Protein AF-A0A1G9D5J7-F1 (afdb_monomer_lite)

Secondary structure (DSSP, 8-state):
---TTTTS-------------------------------------------------------------PPPPHHHH--SS-GGG---------HHHHHHHHHHIIIIIHHHHHHTT-----HHHHHHHHHHHHHH-HHHHHHHHHHHHHHHHT-

Structure (mmCIF, N/CA/C/O backbone):
data_AF-A0A1G9D5J7-F1
#
_entry.id   AF-A0A1G9D5J7-F1
#
loop_
_atom_site.group_PDB
_atom_site.id
_atom_site.type_symbol
_atom_site.label_atom_id
_atom_site.label_alt_id
_atom_site.label_comp_id
_atom_site.label_asym_id
_atom_site.label_entity_id
_atom_site.label_seq_id
_atom_site.pdbx_PDB_ins_code
_atom_site.Cartn_x
_atom_site.Cartn_y
_atom_site.Cartn_z
_atom_site.occupancy
_atom_site.B_iso_or_equiv
_atom_site.auth_seq_id
_atom_site.auth_comp_id
_atom_site.auth_asym_id
_atom_site.auth_atom_id
_atom_site.pdbx_PDB_model_num
ATOM 1 N N . MET A 1 1 ? 31.501 51.474 -9.473 1.00 53.28 1 MET A N 1
ATOM 2 C CA . MET A 1 1 ? 30.483 50.633 -8.816 1.00 53.28 1 MET A CA 1
ATOM 3 C C . MET A 1 1 ? 31.092 50.209 -7.498 1.00 53.28 1 MET A C 1
ATOM 5 O O . MET A 1 1 ? 32.108 49.529 -7.525 1.00 53.28 1 MET A O 1
ATOM 9 N N . SER A 1 2 ? 30.583 50.747 -6.392 1.00 70.44 2 SER A N 1
ATOM 10 C CA . SER A 1 2 ? 31.101 50.482 -5.047 1.00 70.44 2 SER A CA 1
ATOM 11 C C . SER A 1 2 ? 30.464 49.204 -4.507 1.00 70.44 2 SER A C 1
ATOM 13 O O . SER A 1 2 ? 29.258 49.015 -4.665 1.00 70.44 2 SER A O 1
ATOM 15 N N . ASN A 1 3 ? 31.274 48.324 -3.918 1.00 69.81 3 ASN A N 1
ATOM 16 C CA . ASN A 1 3 ? 30.789 47.101 -3.287 1.00 69.81 3 ASN A CA 1
ATOM 17 C C . ASN A 1 3 ? 30.003 47.441 -2.005 1.00 69.81 3 ASN A C 1
ATOM 19 O O . ASN A 1 3 ? 30.484 48.240 -1.206 1.00 69.81 3 ASN A O 1
ATOM 23 N N . PRO A 1 4 ? 28.836 46.817 -1.768 1.00 72.62 4 PRO A N 1
ATOM 24 C CA . PRO A 1 4 ? 27.955 47.132 -0.639 1.00 72.62 4 PRO A CA 1
ATOM 25 C C . PRO A 1 4 ? 28.318 46.415 0.677 1.00 72.62 4 PRO A C 1
ATOM 27 O O . PRO A 1 4 ? 27.572 46.513 1.643 1.00 72.62 4 PRO A O 1
ATOM 30 N N . PHE A 1 5 ? 29.437 45.685 0.726 1.00 66.25 5 PHE A N 1
ATOM 31 C CA . PHE A 1 5 ? 29.881 44.913 1.900 1.00 66.25 5 PHE A CA 1
ATOM 32 C C . PHE A 1 5 ? 31.132 45.496 2.581 1.00 66.25 5 PHE A C 1
ATOM 34 O O . PHE A 1 5 ? 31.718 44.850 3.445 1.00 66.25 5 PHE A O 1
ATOM 41 N N . ASP A 1 6 ? 31.544 46.702 2.184 1.00 66.44 6 ASP A N 1
ATOM 42 C CA . ASP A 1 6 ? 32.758 47.370 2.680 1.00 66.44 6 ASP A CA 1
ATOM 43 C C . ASP A 1 6 ? 32.543 48.119 4.015 1.00 66.44 6 ASP A C 1
ATOM 45 O O . ASP A 1 6 ? 33.499 48.577 4.624 1.00 66.44 6 ASP A O 1
ATOM 49 N N . ASP A 1 7 ? 31.299 48.211 4.503 1.00 65.25 7 ASP A N 1
ATOM 50 C CA . ASP A 1 7 ? 30.928 48.994 5.701 1.00 65.25 7 ASP A CA 1
ATOM 51 C C . ASP A 1 7 ? 30.757 48.144 6.980 1.00 65.25 7 ASP A C 1
ATOM 53 O O . ASP A 1 7 ? 30.300 48.624 8.009 1.00 65.25 7 ASP A O 1
ATOM 57 N N . LEU A 1 8 ? 31.093 46.848 6.937 1.00 58.84 8 LEU A N 1
ATOM 58 C CA . LEU A 1 8 ? 30.897 45.923 8.070 1.00 58.84 8 LEU A CA 1
ATOM 59 C C . LEU A 1 8 ? 32.197 45.443 8.726 1.00 58.84 8 LEU A C 1
ATOM 61 O O . LEU A 1 8 ? 32.205 44.435 9.431 1.00 58.84 8 LEU A O 1
ATOM 65 N N . LYS A 1 9 ? 33.306 46.161 8.523 1.00 62.25 9 LYS A N 1
ATOM 66 C CA . LYS A 1 9 ? 34.561 45.905 9.244 1.00 62.25 9 LYS A CA 1
ATOM 67 C C . LYS A 1 9 ? 35.178 47.184 9.779 1.00 62.25 9 LYS A C 1
ATOM 69 O O . LYS A 1 9 ? 36.166 47.669 9.240 1.00 62.25 9 LYS A O 1
ATOM 74 N N . SER A 1 10 ? 34.605 47.709 10.852 1.00 58.75 10 SER A N 1
ATOM 75 C CA . SER A 1 10 ? 35.269 48.660 11.746 1.00 58.75 10 SER A CA 1
ATOM 76 C C . SER A 1 10 ? 34.529 48.680 13.080 1.00 58.75 10 SER A C 1
ATOM 78 O O . SER A 1 10 ? 33.651 49.507 13.281 1.00 58.75 10 SER A O 1
ATOM 80 N N . ASP A 1 11 ? 34.853 47.736 13.959 1.00 51.12 11 ASP A N 1
ATOM 81 C CA . ASP A 1 11 ? 35.163 48.108 15.339 1.00 51.12 11 ASP A CA 1
ATOM 82 C C . ASP A 1 11 ? 36.016 47.003 15.971 1.00 51.12 11 ASP A C 1
ATOM 84 O O . ASP A 1 11 ? 35.608 45.849 16.096 1.00 51.12 11 ASP A O 1
ATOM 88 N N . ASP A 1 12 ? 37.254 47.386 16.248 1.00 58.31 12 ASP A N 1
ATOM 89 C CA . ASP A 1 12 ? 38.351 46.634 16.838 1.00 58.31 12 ASP A CA 1
ATOM 90 C C . ASP A 1 12 ? 38.674 47.364 18.139 1.00 58.31 12 ASP A C 1
ATOM 92 O O . ASP A 1 12 ? 39.186 48.469 18.044 1.00 58.31 12 ASP A O 1
ATOM 96 N N . GLU A 1 13 ? 38.353 46.791 19.306 1.00 50.56 13 GLU A N 1
ATOM 97 C CA . GLU A 1 13 ? 39.063 47.024 20.579 1.00 50.56 13 GLU A CA 1
ATOM 98 C C . GLU A 1 13 ? 38.858 45.801 21.517 1.00 50.56 13 GLU A C 1
ATOM 100 O O . GLU A 1 13 ? 37.792 45.584 22.090 1.00 50.56 13 GLU A O 1
ATOM 105 N N . GLU A 1 14 ? 39.899 44.972 21.642 1.00 50.31 14 GLU A N 1
ATOM 106 C CA . GLU A 1 14 ? 40.176 43.997 22.727 1.00 50.31 14 GLU A CA 1
ATOM 107 C C . GLU A 1 14 ? 40.550 44.738 24.049 1.00 50.31 14 GLU A C 1
ATOM 109 O O . GLU A 1 14 ? 40.719 45.959 23.994 1.00 50.31 14 GLU A O 1
ATOM 114 N N . PRO A 1 15 ? 40.906 44.113 25.207 1.00 59.59 15 PRO A N 1
ATOM 115 C CA . PRO A 1 15 ? 40.625 42.791 25.822 1.00 59.59 15 PRO A CA 1
ATOM 116 C C . PRO A 1 15 ? 40.192 42.896 27.325 1.00 59.59 15 PRO A C 1
ATOM 118 O O . PRO A 1 15 ? 40.409 43.932 27.947 1.00 59.59 15 PRO A O 1
ATOM 121 N N . ALA A 1 16 ? 39.684 41.827 27.973 1.00 42.41 16 ALA A N 1
ATOM 122 C CA . ALA A 1 16 ? 39.908 41.538 29.418 1.00 42.41 16 ALA A CA 1
ATOM 123 C C . ALA A 1 16 ? 39.188 40.265 29.917 1.00 42.41 16 ALA A C 1
ATOM 125 O O . ALA A 1 16 ? 38.009 40.046 29.657 1.00 42.41 16 ALA A O 1
ATOM 126 N N . GLU A 1 17 ? 39.915 39.470 30.702 1.00 48.81 17 GLU A N 1
ATOM 127 C CA . GLU A 1 17 ? 39.452 38.307 31.467 1.00 48.81 17 GLU A CA 1
ATOM 128 C C . GLU A 1 17 ? 38.443 38.676 32.570 1.00 48.81 17 GLU A C 1
ATOM 130 O O . GLU A 1 17 ? 38.587 39.731 33.189 1.00 48.81 17 GLU A O 1
ATOM 135 N N . SER A 1 18 ? 37.490 37.787 32.894 1.00 43.62 18 SER A N 1
ATOM 136 C CA . SER A 1 18 ? 37.002 37.561 34.270 1.00 43.62 18 SER A CA 1
ATOM 137 C C . SER A 1 18 ? 36.059 36.360 34.376 1.00 43.62 18 SER A C 1
ATOM 139 O O . SER A 1 18 ? 35.328 36.013 33.451 1.00 43.62 18 SER A O 1
ATOM 141 N N . GLU A 1 19 ? 36.159 35.735 35.538 1.00 45.97 19 GLU A N 1
ATOM 142 C CA . GLU A 1 19 ? 35.621 34.459 35.983 1.00 45.97 19 GLU A CA 1
ATOM 143 C C . GLU A 1 19 ? 34.158 34.554 36.478 1.00 45.97 19 GLU A C 1
ATOM 145 O O . GLU A 1 19 ? 33.607 35.637 36.648 1.00 45.97 19 GLU A O 1
ATOM 150 N N . GLU A 1 20 ? 33.610 33.373 36.786 1.00 41.75 20 GLU A N 1
ATOM 151 C CA . GLU A 1 20 ? 32.547 33.081 37.766 1.00 41.75 20 GLU A CA 1
ATOM 152 C C . GLU A 1 20 ? 31.050 33.325 37.455 1.00 41.75 20 GLU A C 1
ATOM 154 O O . GLU A 1 20 ? 30.560 34.420 37.204 1.00 41.75 20 GLU A O 1
ATOM 159 N N . GLU A 1 21 ? 30.335 32.194 37.549 1.00 46.12 21 GLU A N 1
ATOM 160 C CA . GLU A 1 21 ? 29.045 31.930 38.205 1.00 46.12 21 GLU A CA 1
ATOM 161 C C . GLU A 1 21 ? 28.033 33.078 38.405 1.00 46.12 21 GLU A C 1
ATOM 163 O O . GLU A 1 21 ? 28.270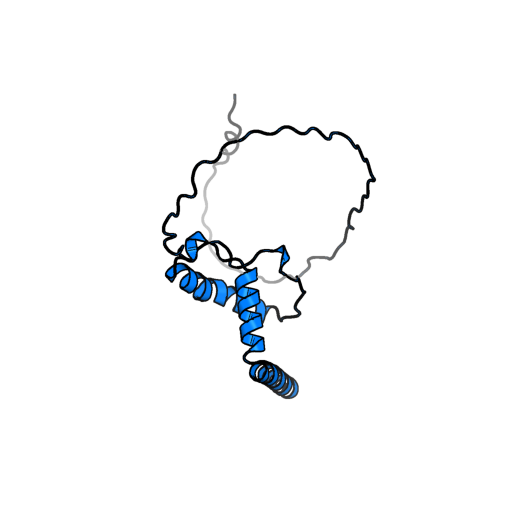 34.025 39.143 1.00 46.12 21 GLU A O 1
ATOM 168 N N . THR A 1 22 ? 26.787 32.889 37.946 1.00 37.06 22 THR A N 1
ATOM 169 C CA . THR A 1 22 ? 25.650 32.482 38.811 1.00 37.06 22 THR A CA 1
ATOM 170 C C . THR A 1 22 ? 24.288 32.522 38.089 1.00 37.06 22 THR A C 1
ATOM 172 O O . THR A 1 22 ? 24.000 33.371 37.255 1.00 37.06 22 THR A O 1
ATOM 175 N N . GLN A 1 23 ? 23.472 31.526 38.454 1.00 47.25 23 GLN A N 1
ATOM 176 C CA . GLN A 1 23 ? 22.024 31.303 38.296 1.00 47.25 23 GLN A CA 1
ATOM 177 C C . GLN A 1 23 ? 21.105 32.492 37.955 1.00 47.25 23 GLN A C 1
ATOM 179 O O . GLN A 1 23 ? 21.184 33.535 38.597 1.00 47.25 23 GLN A O 1
ATOM 184 N N . SER A 1 24 ? 20.078 32.229 37.126 1.00 45.81 24 SER A N 1
ATOM 185 C CA . SER A 1 24 ? 18.641 32.291 37.504 1.00 45.81 24 SER A CA 1
ATOM 186 C C . SER A 1 24 ? 17.717 31.918 36.320 1.00 45.81 24 SER A C 1
ATOM 188 O O . SER A 1 24 ? 17.703 32.599 35.300 1.00 45.81 24 SER A O 1
ATOM 190 N N . GLU A 1 25 ? 16.927 30.844 36.462 1.00 47.75 25 GLU A N 1
ATOM 191 C CA . GLU A 1 25 ? 15.600 30.676 35.817 1.00 47.75 25 GLU A CA 1
ATOM 192 C C . GLU A 1 25 ? 14.596 31.701 36.412 1.00 47.75 25 GLU A C 1
ATOM 194 O O . GLU A 1 25 ? 14.968 32.373 37.379 1.00 47.75 25 GLU A O 1
ATOM 199 N N . PRO A 1 26 ? 13.297 31.772 36.031 1.00 57.25 26 PRO A N 1
ATOM 200 C CA . PRO A 1 26 ? 12.543 31.272 34.862 1.00 57.25 26 PRO A CA 1
ATOM 201 C C . PRO A 1 26 ? 11.774 32.417 34.148 1.00 57.25 26 PRO A C 1
ATOM 203 O O . PRO A 1 26 ? 11.621 33.477 34.734 1.00 57.25 26 PRO A O 1
ATOM 206 N N . GLU A 1 27 ? 11.165 32.214 32.967 1.00 39.25 27 GLU A N 1
ATOM 207 C CA . GLU A 1 27 ? 9.868 32.863 32.668 1.00 39.25 27 GLU A CA 1
ATOM 208 C C . GLU A 1 27 ? 9.113 32.282 31.462 1.00 39.25 27 GLU A C 1
ATOM 210 O O . GLU A 1 27 ? 9.663 31.698 30.535 1.00 39.25 27 GLU A O 1
ATOM 215 N N . SER A 1 28 ? 7.792 32.392 31.558 1.00 45.00 28 SER A N 1
ATOM 216 C CA . SER A 1 28 ? 6.759 31.678 30.817 1.00 45.00 28 SER A CA 1
ATOM 217 C C . SER A 1 28 ? 6.015 32.585 29.826 1.00 45.00 28 SER A C 1
ATOM 219 O O . SER A 1 28 ? 5.650 33.692 30.206 1.00 45.00 28 SER A O 1
ATOM 221 N N . LYS A 1 29 ? 5.600 31.995 28.682 1.00 45.69 29 LYS A N 1
ATOM 222 C CA . LYS A 1 29 ? 4.433 32.341 27.812 1.00 45.69 29 LYS A CA 1
ATOM 223 C C . LYS A 1 29 ? 4.523 33.651 26.989 1.00 45.69 29 LYS A C 1
ATOM 225 O O . LYS A 1 29 ? 5.329 34.505 27.325 1.00 45.69 29 LYS A O 1
ATOM 230 N N . PRO A 1 30 ? 3.625 33.916 26.006 1.00 48.88 30 PRO A N 1
ATOM 231 C CA . PRO A 1 30 ? 2.749 33.060 25.176 1.00 48.88 30 PRO A CA 1
ATOM 232 C C . PRO A 1 30 ? 2.919 33.338 23.653 1.00 48.88 30 PRO A C 1
ATOM 234 O O . PRO A 1 30 ? 3.416 34.390 23.265 1.00 48.88 30 PRO A O 1
ATOM 237 N N . VAL A 1 31 ? 2.420 32.467 22.764 1.00 43.50 31 VAL A N 1
ATOM 238 C CA . VAL A 1 31 ? 2.100 32.866 21.373 1.00 43.50 31 VAL A CA 1
ATOM 239 C C . VAL A 1 31 ? 0.592 32.792 21.176 1.00 43.50 31 VAL A C 1
ATOM 241 O O . VAL A 1 31 ? -0.037 31.766 21.420 1.00 43.50 31 VAL A O 1
ATOM 244 N N . SER A 1 32 ? 0.059 33.959 20.824 1.00 53.09 32 SER A N 1
ATOM 245 C CA . SER A 1 32 ? -1.342 34.342 20.707 1.00 53.09 32 SER A CA 1
ATOM 246 C C . SER A 1 32 ? -1.940 33.950 19.353 1.00 53.09 32 SER A C 1
ATOM 248 O O . SER A 1 32 ? -1.243 33.850 18.347 1.00 53.09 32 SER A O 1
ATOM 250 N N . GLU A 1 33 ? -3.254 33.769 19.371 1.00 45.41 33 GLU A N 1
ATOM 251 C CA . GLU A 1 33 ? -4.147 33.305 18.310 1.00 45.41 33 GLU A CA 1
ATOM 252 C C . GLU A 1 33 ? -4.459 34.351 17.205 1.00 45.41 33 GLU A C 1
ATOM 254 O O . GLU A 1 33 ? -4.618 35.531 17.510 1.00 45.41 33 GLU A O 1
ATOM 259 N N . GLN A 1 34 ? -4.691 33.834 15.976 1.00 43.62 34 GLN A N 1
ATOM 260 C CA . GLN A 1 34 ? -5.673 34.248 14.928 1.00 43.62 34 GLN A CA 1
ATOM 261 C C . GLN A 1 34 ? -5.479 35.548 14.090 1.00 43.62 34 GLN A C 1
ATOM 263 O O . GLN A 1 34 ? -4.727 36.418 14.519 1.00 43.62 34 GLN A O 1
ATOM 268 N N . PRO A 1 35 ? -6.187 35.752 12.929 1.00 50.06 35 PRO A N 1
ATOM 269 C CA . PRO A 1 35 ? -7.251 34.952 12.269 1.00 50.06 35 PRO A CA 1
ATOM 270 C C . PRO A 1 35 ? -7.134 34.728 10.722 1.00 50.06 35 PRO A C 1
ATOM 272 O O . PRO A 1 35 ? -6.200 35.156 10.056 1.00 50.06 35 PRO A O 1
ATOM 275 N N . VAL A 1 36 ? -8.161 34.021 10.227 1.00 49.84 36 VAL A N 1
ATOM 276 C CA . VAL A 1 36 ? -8.620 33.590 8.885 1.00 49.84 36 VAL A CA 1
ATOM 277 C C . VAL A 1 36 ? -8.736 34.642 7.761 1.00 49.84 36 VAL A C 1
ATOM 279 O O . VAL A 1 36 ? -9.081 35.786 8.035 1.00 49.84 36 VAL A O 1
ATOM 282 N N . ASP A 1 37 ? -8.597 34.202 6.497 1.00 43.44 37 ASP A N 1
ATOM 283 C CA . ASP A 1 37 ? -9.190 34.860 5.313 1.00 43.44 37 ASP A CA 1
ATOM 284 C C . ASP A 1 37 ? -9.584 33.832 4.219 1.00 43.44 37 ASP A C 1
ATOM 286 O O . ASP A 1 37 ? -8.959 32.779 4.077 1.00 43.44 37 ASP A O 1
ATOM 290 N N . GLU A 1 38 ? -10.684 34.118 3.522 1.00 53.91 38 GLU A N 1
ATOM 291 C CA . GLU A 1 38 ? -11.600 33.215 2.792 1.00 53.91 38 GLU A CA 1
ATOM 292 C C . GLU A 1 38 ? -11.260 32.952 1.294 1.00 53.91 38 GLU A C 1
ATOM 294 O O . GLU A 1 38 ? -10.377 33.598 0.727 1.00 53.91 38 GLU A O 1
ATOM 299 N N . PRO A 1 39 ? -11.950 31.999 0.614 1.00 50.59 39 PRO A N 1
ATOM 300 C CA . PRO A 1 39 ? -11.641 31.569 -0.755 1.00 50.59 39 PRO A CA 1
ATOM 301 C C . PRO A 1 39 ? -12.235 32.476 -1.851 1.00 50.59 39 PRO A C 1
ATOM 303 O O . PRO A 1 39 ? -13.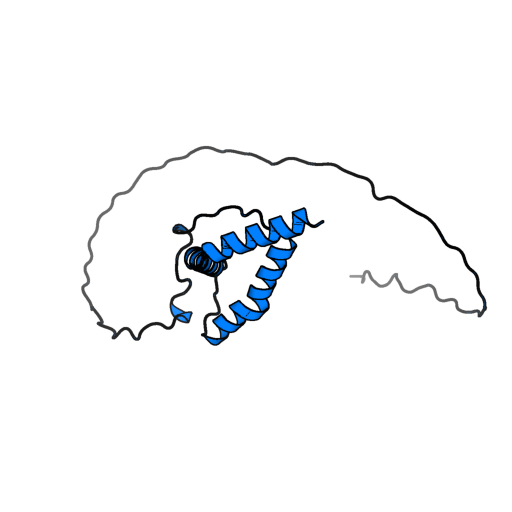409 32.844 -1.828 1.00 50.59 39 PRO A O 1
ATOM 306 N N . SER A 1 40 ? -11.437 32.765 -2.885 1.00 48.59 40 SER A N 1
ATOM 307 C CA . SER A 1 40 ? -11.866 33.529 -4.064 1.00 48.59 40 SER A CA 1
ATOM 308 C C . SER A 1 40 ? -12.583 32.636 -5.083 1.00 48.59 40 SER A C 1
ATOM 310 O O . SER A 1 40 ? -11.981 31.753 -5.694 1.00 48.59 40 SER A O 1
ATOM 312 N N . THR A 1 41 ? -13.878 32.895 -5.267 1.00 45.31 41 THR A N 1
ATOM 313 C CA . THR A 1 41 ? -14.724 32.337 -6.329 1.00 45.31 41 THR A CA 1
ATOM 314 C C . THR A 1 41 ? -14.878 33.392 -7.423 1.00 45.31 41 THR A C 1
ATOM 316 O O . THR A 1 41 ? -15.351 34.492 -7.143 1.00 45.31 41 THR A O 1
ATOM 319 N N . ALA A 1 42 ? -14.528 33.066 -8.668 1.00 52.41 42 ALA A N 1
ATOM 320 C CA . ALA A 1 42 ? -14.918 33.855 -9.833 1.00 52.41 42 ALA A CA 1
ATOM 321 C C . ALA A 1 42 ? -15.247 32.929 -11.013 1.00 52.41 42 ALA A C 1
ATOM 323 O O . ALA A 1 42 ? -14.367 32.321 -11.618 1.00 52.41 42 ALA A O 1
ATOM 324 N N . GLU A 1 43 ? -16.539 32.836 -11.322 1.00 50.75 43 GLU A N 1
ATOM 325 C CA . GLU A 1 43 ? -17.066 32.336 -12.591 1.00 50.75 43 GLU A CA 1
ATOM 326 C C . GLU A 1 43 ? -16.828 33.355 -13.721 1.00 50.75 43 GLU A C 1
ATOM 328 O O . GLU A 1 43 ? -16.944 34.565 -13.514 1.00 50.75 43 GLU A O 1
ATOM 333 N N . SER A 1 44 ? -16.572 32.878 -14.946 1.00 48.41 44 SER A N 1
ATOM 334 C CA . SER A 1 44 ? -16.835 33.625 -16.191 1.00 48.41 44 SER A CA 1
ATOM 335 C C . SER A 1 44 ? -16.984 32.693 -17.405 1.00 48.41 44 SER A C 1
ATOM 337 O O . SER A 1 44 ? -16.024 32.321 -18.066 1.00 48.41 44 SER A O 1
ATOM 339 N N . THR A 1 45 ? -18.227 32.268 -17.634 1.00 41.16 45 THR A N 1
ATOM 340 C CA . THR A 1 45 ? -19.070 32.515 -18.825 1.00 41.16 45 THR A CA 1
ATOM 341 C C . THR A 1 45 ? -18.463 32.484 -20.252 1.00 41.16 45 THR A C 1
ATOM 343 O O . THR A 1 45 ? -17.834 33.432 -20.701 1.00 41.16 45 THR A O 1
ATOM 346 N N . THR A 1 46 ? -18.818 31.409 -20.977 1.00 48.06 46 THR A N 1
ATOM 347 C CA . THR A 1 46 ? -19.219 31.233 -22.405 1.00 48.06 46 THR A CA 1
ATOM 348 C C . THR A 1 46 ? -18.532 31.968 -23.573 1.00 48.06 46 THR A C 1
ATOM 350 O O . THR A 1 46 ? -18.535 33.194 -23.647 1.00 48.06 46 THR A O 1
ATOM 353 N N . GLY A 1 47 ? -18.225 31.202 -24.634 1.00 40.97 47 GLY A N 1
ATOM 354 C CA . GLY A 1 47 ? -18.139 31.696 -26.017 1.00 40.97 47 GLY A CA 1
ATOM 355 C C . GLY A 1 47 ? -17.946 30.578 -27.055 1.00 40.97 47 GLY A C 1
ATOM 356 O O . GLY A 1 47 ? -16.831 30.116 -27.260 1.00 40.97 47 GLY A O 1
ATOM 357 N N . SER A 1 48 ? -19.027 30.142 -27.713 1.00 46.41 48 SER A N 1
ATOM 358 C CA . SER A 1 48 ? -19.009 29.231 -28.872 1.00 46.41 48 SER A CA 1
ATOM 359 C C . SER A 1 48 ? -18.463 29.915 -30.130 1.00 46.41 48 SER A C 1
ATOM 361 O O . SER A 1 48 ? -18.838 31.051 -30.402 1.00 46.41 48 SER A O 1
ATOM 363 N N . THR A 1 49 ? -17.707 29.194 -30.964 1.00 40.31 49 THR A N 1
ATOM 364 C CA . THR A 1 49 ? -17.672 29.428 -32.421 1.00 40.31 49 THR A CA 1
ATOM 365 C C . THR A 1 49 ? -17.563 28.103 -33.177 1.00 40.31 49 THR A C 1
ATOM 367 O O . THR A 1 49 ? -16.712 27.266 -32.898 1.00 40.31 49 THR A O 1
ATOM 370 N N . ASP A 1 50 ? -18.519 27.937 -34.085 1.00 44.31 50 ASP A N 1
ATOM 371 C CA . ASP A 1 50 ? -18.692 26.889 -35.086 1.00 44.31 50 ASP A CA 1
ATOM 372 C C . ASP A 1 50 ? -17.777 27.136 -36.299 1.00 44.31 50 ASP A C 1
ATOM 374 O O . ASP A 1 50 ? -17.445 28.286 -36.596 1.00 44.31 50 ASP A O 1
ATOM 378 N N . GLY A 1 51 ? -17.445 26.072 -37.037 1.00 39.28 51 GLY A N 1
ATOM 379 C CA . GLY A 1 51 ? -17.106 26.201 -38.454 1.00 39.28 51 GLY A CA 1
ATOM 380 C C . GLY A 1 51 ? -15.950 25.333 -38.946 1.00 39.28 51 GLY A C 1
ATOM 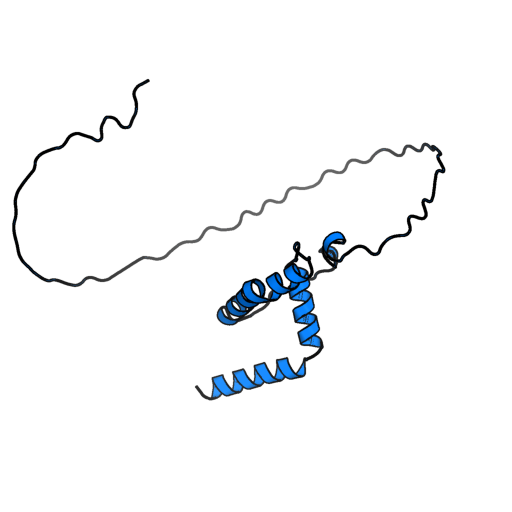381 O O . GLY A 1 51 ? -14.794 25.580 -38.618 1.00 39.28 51 GLY A O 1
ATOM 382 N N . GLY A 1 52 ? -16.260 24.409 -39.862 1.00 38.53 52 GLY A N 1
ATOM 383 C CA . GLY A 1 52 ? -15.317 24.042 -40.925 1.00 38.53 52 GLY A CA 1
ATOM 384 C C . GLY A 1 52 ? -15.150 22.555 -41.212 1.00 38.53 52 GLY A C 1
ATOM 385 O O . GLY A 1 52 ? -14.104 21.982 -40.937 1.00 38.53 52 GLY A O 1
ATOM 386 N N . SER A 1 53 ? -16.156 21.952 -41.845 1.00 47.25 53 SER A N 1
ATOM 387 C CA . SER A 1 53 ? -15.995 20.730 -42.639 1.00 47.25 53 SER A CA 1
ATOM 388 C C . SER A 1 53 ? -15.131 21.016 -43.874 1.00 47.25 53 SER A C 1
ATOM 390 O O . SER A 1 53 ? -15.474 21.915 -44.640 1.00 47.25 53 SER A O 1
ATOM 392 N N . SER A 1 54 ? -14.066 20.233 -44.079 1.00 44.22 54 SER A N 1
ATOM 393 C CA . SER A 1 54 ? -13.410 20.040 -45.379 1.00 44.22 54 SER A CA 1
ATOM 394 C C . SER A 1 54 ? -12.811 18.636 -45.451 1.00 44.22 54 SER A C 1
ATOM 396 O O . SER A 1 54 ? -11.964 18.249 -44.653 1.00 44.22 54 SER A O 1
ATOM 398 N N . THR A 1 55 ? -13.319 17.874 -46.4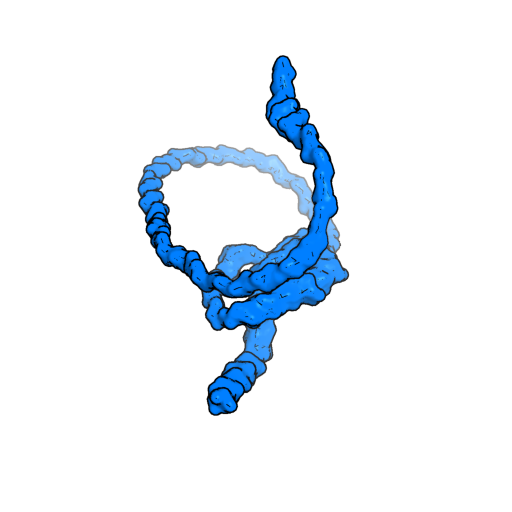08 1.00 46.88 55 THR A N 1
ATOM 399 C CA . THR A 1 55 ? -12.849 16.568 -46.873 1.00 46.88 55 THR A CA 1
ATOM 400 C C . THR A 1 55 ? -11.604 16.763 -47.740 1.00 46.88 55 THR A C 1
ATOM 402 O O . THR A 1 55 ? -11.634 17.665 -48.568 1.00 46.88 55 THR A O 1
ATOM 405 N N . ASP A 1 56 ? -10.578 15.913 -47.634 1.00 39.66 56 ASP A N 1
ATOM 406 C CA . ASP A 1 56 ? -9.924 15.361 -48.831 1.00 39.66 56 ASP A CA 1
ATOM 407 C C . ASP A 1 56 ? -9.084 14.111 -48.521 1.00 39.66 56 ASP A C 1
ATOM 409 O O . ASP A 1 56 ? -8.522 13.958 -47.438 1.00 39.66 56 ASP A O 1
ATOM 413 N N . GLN A 1 57 ? -9.079 13.196 -49.486 1.00 48.69 57 GLN A N 1
ATOM 414 C CA . GLN A 1 57 ? -8.487 11.867 -49.454 1.00 48.69 57 GLN A CA 1
ATOM 415 C C . GLN A 1 57 ? -7.069 11.888 -50.027 1.00 48.69 57 GLN A C 1
ATOM 417 O O . GLN A 1 57 ? -6.883 12.280 -51.171 1.00 48.69 57 GLN A O 1
ATOM 422 N N . THR A 1 58 ? -6.117 11.291 -49.316 1.00 42.06 58 THR A N 1
ATOM 423 C CA . THR A 1 58 ? -4.926 10.624 -49.876 1.00 42.06 58 THR A CA 1
ATOM 424 C C . THR A 1 58 ? -4.541 9.568 -48.831 1.00 42.06 58 THR A C 1
ATOM 426 O O . THR A 1 58 ? -4.245 9.926 -47.701 1.00 42.06 58 THR A O 1
ATOM 429 N N . GLY A 1 59 ? -4.695 8.261 -49.030 1.00 43.47 59 GLY A N 1
ATOM 430 C CA . GLY A 1 59 ? -4.138 7.520 -50.146 1.00 43.47 59 GLY A CA 1
ATOM 431 C C . GLY A 1 59 ? -2.658 7.275 -49.883 1.00 43.47 59 GLY A C 1
ATOM 432 O O . GLY A 1 59 ? -1.858 7.928 -50.528 1.00 43.47 59 GLY A O 1
ATOM 433 N N . ASP A 1 60 ? -2.321 6.389 -48.942 1.00 39.47 60 ASP A N 1
ATOM 434 C CA . ASP A 1 60 ? -1.184 5.485 -49.115 1.00 39.47 60 ASP A CA 1
ATOM 435 C C . ASP A 1 60 ? -1.307 4.262 -48.192 1.00 39.47 60 ASP A C 1
ATOM 437 O O . ASP A 1 60 ? -1.801 4.344 -47.066 1.00 39.47 60 ASP A O 1
ATOM 441 N N . ARG A 1 61 ? -0.969 3.104 -48.749 1.00 62.09 61 ARG A N 1
ATOM 442 C CA . ARG A 1 61 ? -1.094 1.763 -48.188 1.00 62.09 61 ARG A CA 1
ATOM 443 C C . ARG A 1 61 ? 0.305 1.180 -48.255 1.00 62.09 61 ARG A C 1
ATOM 445 O O . ARG A 1 61 ? 0.620 0.508 -49.228 1.00 62.09 61 ARG A O 1
ATOM 452 N N . GLU A 1 62 ? 1.063 1.372 -47.196 1.00 44.97 62 GLU A N 1
ATOM 453 C CA . GLU A 1 62 ? 2.329 0.709 -46.887 1.00 44.97 62 GLU A CA 1
ATOM 454 C C . GLU A 1 62 ? 2.406 0.763 -45.356 1.00 44.97 62 GLU A C 1
ATOM 456 O O . GLU A 1 62 ? 2.072 1.778 -44.760 1.00 44.97 62 GLU A O 1
ATOM 461 N N . GLU A 1 63 ? 2.715 -0.258 -44.585 1.00 43.62 63 GLU A N 1
ATOM 462 C CA . GLU A 1 63 ? 2.998 -1.662 -44.780 1.00 43.62 63 GLU A CA 1
ATOM 463 C C . GLU A 1 63 ? 2.744 -2.200 -43.365 1.00 43.62 63 GLU A C 1
ATOM 465 O O . GLU A 1 63 ? 3.186 -1.602 -42.386 1.00 43.62 63 GLU A O 1
ATOM 470 N N . SER A 1 64 ? 1.918 -3.237 -43.214 1.00 47.50 64 SER A N 1
ATOM 471 C CA . SER A 1 64 ? 1.731 -3.854 -41.900 1.00 47.50 64 SER A CA 1
ATOM 472 C C . SER A 1 64 ? 3.015 -4.620 -41.606 1.00 47.50 64 SER A C 1
ATOM 474 O O . SER A 1 64 ? 3.107 -5.813 -41.898 1.00 47.50 64 SER A O 1
ATOM 476 N N . GLU A 1 65 ? 4.025 -3.911 -41.106 1.00 48.72 65 GLU A N 1
ATOM 477 C CA . GLU A 1 65 ? 5.192 -4.501 -40.479 1.00 48.72 65 GLU A CA 1
ATOM 478 C C . GLU A 1 65 ? 4.656 -5.252 -39.268 1.00 48.72 65 GLU A C 1
ATOM 480 O O . GLU A 1 65 ? 4.314 -4.699 -38.229 1.00 48.72 65 GLU A O 1
ATOM 485 N N . ASN A 1 66 ? 4.464 -6.553 -39.464 1.00 50.94 66 ASN A N 1
ATOM 486 C CA . ASN A 1 66 ? 4.273 -7.515 -38.401 1.00 50.94 66 ASN A CA 1
ATOM 487 C C . ASN A 1 66 ? 5.621 -7.632 -37.681 1.00 50.94 66 ASN A C 1
ATOM 489 O O . ASN A 1 66 ? 6.325 -8.640 -37.807 1.00 50.94 66 ASN A O 1
ATOM 493 N N . GLU A 1 67 ? 6.002 -6.550 -37.003 1.00 53.56 67 GLU A N 1
ATOM 494 C CA . GLU A 1 67 ? 7.054 -6.545 -36.012 1.00 53.56 67 GLU A CA 1
ATOM 495 C C . GLU A 1 67 ? 6.650 -7.622 -35.014 1.00 53.56 67 GLU A C 1
ATOM 497 O O . GLU A 1 67 ? 5.534 -7.642 -34.495 1.00 53.56 67 GLU A O 1
ATOM 502 N N . SER A 1 68 ? 7.507 -8.624 -34.847 1.00 54.28 68 SER A N 1
ATOM 503 C CA . SER A 1 68 ? 7.328 -9.562 -33.751 1.00 54.28 68 SER A CA 1
ATOM 504 C C . SER A 1 68 ? 7.474 -8.734 -32.487 1.00 54.28 68 SER A C 1
ATOM 506 O O . SER A 1 68 ? 8.602 -8.441 -32.104 1.00 54.28 68 SER A O 1
ATOM 508 N N . GLU A 1 69 ? 6.346 -8.301 -31.920 1.00 62.69 69 GLU A N 1
ATOM 509 C CA . GLU A 1 69 ? 6.282 -7.562 -30.666 1.00 62.69 69 GLU A CA 1
ATOM 510 C C . GLU A 1 69 ? 6.953 -8.433 -29.607 1.00 62.69 69 GLU A C 1
ATOM 512 O O . GLU A 1 69 ? 6.371 -9.367 -29.048 1.00 62.69 69 GLU A O 1
ATOM 517 N N . THR A 1 70 ? 8.241 -8.187 -29.381 1.00 68.31 70 THR A N 1
ATOM 518 C CA . THR A 1 70 ? 8.894 -8.625 -28.159 1.00 68.31 70 THR A CA 1
ATOM 519 C C . THR A 1 70 ? 8.058 -8.064 -27.018 1.00 68.31 70 THR A C 1
ATOM 521 O O . THR A 1 70 ? 7.754 -6.869 -27.054 1.00 68.31 70 THR A O 1
ATOM 524 N N . PRO A 1 71 ? 7.633 -8.897 -26.052 1.00 74.50 71 PRO A N 1
ATOM 525 C CA . PRO A 1 71 ? 6.793 -8.418 -24.970 1.00 74.50 71 PRO A CA 1
ATOM 526 C C . PRO A 1 71 ? 7.530 -7.281 -24.26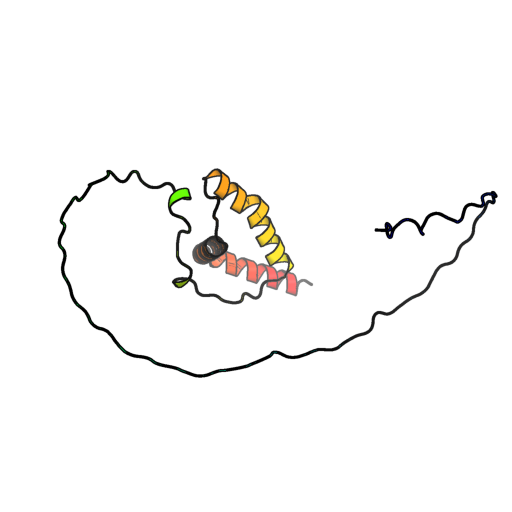9 1.00 74.50 71 PRO A C 1
ATOM 528 O O . PRO A 1 71 ? 8.658 -7.477 -23.813 1.00 74.50 71 PRO A O 1
ATOM 531 N N . LEU A 1 72 ? 6.901 -6.106 -24.242 1.00 77.62 72 LEU A N 1
ATOM 532 C CA . LEU A 1 72 ? 7.426 -4.948 -23.534 1.00 77.62 72 LEU A CA 1
ATOM 533 C C . LEU A 1 72 ? 7.620 -5.322 -22.064 1.00 77.62 72 LEU A C 1
ATOM 535 O O . LEU A 1 72 ? 6.796 -6.025 -21.465 1.00 77.62 72 LEU A O 1
ATOM 539 N N . THR A 1 73 ? 8.732 -4.885 -21.495 1.00 78.94 73 THR A N 1
ATOM 540 C CA . THR A 1 73 ? 8.974 -5.022 -20.061 1.00 78.94 73 THR A CA 1
ATOM 541 C C . THR A 1 73 ? 7.992 -4.129 -19.294 1.00 78.94 73 THR A C 1
ATOM 543 O O . THR A 1 73 ? 7.543 -3.115 -19.830 1.00 78.94 73 THR A O 1
ATOM 546 N N . PRO A 1 74 ? 7.637 -4.456 -18.037 1.00 76.44 74 PRO A N 1
ATOM 547 C CA . PRO A 1 74 ? 6.771 -3.596 -17.225 1.00 76.44 74 PRO A CA 1
ATOM 548 C C . PRO A 1 74 ? 7.255 -2.139 -17.154 1.00 76.44 74 PRO A C 1
ATOM 550 O O . PRO A 1 74 ? 6.437 -1.229 -17.173 1.00 76.44 74 PRO A O 1
ATOM 553 N N . ALA A 1 75 ? 8.573 -1.932 -17.173 1.00 76.69 75 ALA A N 1
ATOM 554 C CA . ALA A 1 75 ? 9.218 -0.621 -17.191 1.00 76.69 75 ALA A CA 1
ATOM 555 C C . ALA A 1 75 ? 8.930 0.214 -18.456 1.00 76.69 75 ALA A C 1
ATOM 557 O O . ALA A 1 75 ? 9.053 1.435 -18.439 1.00 76.69 75 ALA A O 1
ATOM 558 N N . GLU A 1 76 ? 8.590 -0.430 -19.575 1.00 77.31 76 GLU A N 1
ATOM 559 C CA . GLU A 1 76 ? 8.368 0.229 -20.870 1.00 77.31 76 GLU A CA 1
ATOM 560 C C . GLU A 1 76 ? 6.893 0.573 -21.118 1.00 77.31 76 GLU A C 1
ATOM 562 O O . GLU A 1 76 ? 6.589 1.370 -22.005 1.00 77.31 76 GLU A O 1
ATOM 567 N N . ILE A 1 77 ? 5.973 -0.030 -20.358 1.00 82.56 77 ILE A N 1
ATOM 568 C CA . ILE A 1 77 ? 4.519 0.088 -20.560 1.00 82.56 77 ILE A CA 1
ATOM 569 C C . ILE A 1 77 ? 3.949 1.314 -19.826 1.00 82.56 77 ILE A C 1
ATOM 571 O O . ILE A 1 77 ? 2.895 1.826 -20.207 1.00 82.56 77 ILE A O 1
ATOM 575 N N . GLY A 1 78 ? 4.669 1.827 -18.827 1.00 82.94 78 GLY A N 1
ATOM 576 C CA . GLY A 1 78 ? 4.183 2.881 -17.948 1.00 82.94 78 GLY A CA 1
ATOM 577 C C . GLY A 1 78 ? 3.177 2.354 -16.916 1.00 82.94 78 GLY A C 1
ATOM 578 O O . GLY A 1 78 ? 3.082 1.141 -16.702 1.00 82.94 78 GLY A O 1
ATOM 579 N N . PRO A 1 79 ? 2.386 3.243 -16.290 1.00 87.31 79 PRO A N 1
ATOM 580 C CA . PRO A 1 79 ? 1.421 2.852 -15.267 1.00 87.31 79 PRO A CA 1
ATOM 581 C C . PRO A 1 79 ? 0.405 1.830 -15.785 1.00 87.31 79 PRO A C 1
ATOM 583 O O . PRO A 1 79 ? -0.117 1.958 -16.892 1.00 87.31 79 PRO A O 1
ATOM 586 N N . ALA A 1 80 ? 0.035 0.859 -14.951 1.00 88.69 80 ALA A N 1
ATOM 587 C CA . ALA A 1 80 ? -0.865 -0.230 -15.329 1.00 88.69 80 ALA A CA 1
ATOM 588 C C . ALA A 1 80 ? -2.287 0.233 -15.693 1.00 88.69 80 ALA A C 1
ATOM 590 O O . ALA A 1 80 ? -3.040 -0.527 -16.306 1.00 88.69 80 ALA A O 1
ATOM 591 N N . PHE A 1 81 ? -2.672 1.446 -15.287 1.00 90.81 81 PHE A N 1
ATOM 592 C CA . PHE A 1 81 ? -3.960 2.049 -15.611 1.00 90.81 81 PHE A CA 1
ATOM 593 C C . PHE A 1 81 ? -3.943 3.585 -15.552 1.00 90.81 81 PHE A C 1
ATOM 595 O O . PHE A 1 81 ? -3.131 4.234 -14.872 1.00 90.81 81 PHE A O 1
ATOM 602 N N . GLU A 1 82 ? -4.906 4.173 -16.261 1.00 88.38 82 GLU A N 1
ATOM 603 C CA . GLU A 1 82 ? -5.069 5.615 -16.432 1.00 88.38 82 GLU A CA 1
ATOM 604 C C . GLU A 1 82 ? -5.828 6.276 -15.274 1.00 88.38 82 GLU A C 1
ATOM 606 O O . GLU A 1 82 ? -6.650 5.667 -14.587 1.00 88.38 82 GLU A O 1
ATOM 611 N N . TYR A 1 83 ? -5.626 7.584 -15.093 1.00 86.88 83 TYR A N 1
ATOM 612 C CA . TYR A 1 83 ? -6.339 8.360 -14.068 1.00 86.88 83 TYR A CA 1
ATOM 613 C C . TYR A 1 83 ? -7.863 8.397 -14.260 1.00 86.88 83 TYR A C 1
ATOM 615 O O . TYR A 1 83 ? -8.595 8.578 -13.287 1.00 86.88 83 TYR A O 1
ATOM 623 N N . SER A 1 84 ? -8.354 8.239 -15.491 1.00 88.88 84 SER A N 1
ATOM 624 C CA . SER A 1 84 ? -9.789 8.234 -15.809 1.00 88.88 84 SER A CA 1
ATOM 625 C C . SER A 1 84 ? -10.540 7.044 -15.202 1.00 88.88 84 SER A C 1
ATOM 627 O O . SER A 1 84 ? -11.757 7.119 -15.032 1.00 88.88 84 SER A O 1
ATOM 629 N N . GLU A 1 85 ? -9.829 5.973 -14.849 1.00 90.88 85 GLU A N 1
ATOM 630 C CA . GLU A 1 85 ? -10.391 4.761 -14.246 1.00 90.88 85 GLU A CA 1
ATOM 631 C C . GLU A 1 85 ? -10.438 4.837 -12.709 1.00 90.88 85 GLU A C 1
ATOM 633 O O . GLU A 1 85 ? -11.016 3.974 -12.047 1.00 90.88 85 GLU A O 1
ATOM 638 N N . VAL A 1 86 ? -9.867 5.894 -12.121 1.00 91.69 86 VAL A N 1
ATOM 639 C CA . VAL A 1 86 ? -9.693 6.031 -10.673 1.00 91.69 86 VAL A CA 1
ATOM 640 C C . VAL A 1 86 ? -10.827 6.829 -10.040 1.00 91.69 86 VAL A C 1
ATOM 642 O O . VAL A 1 86 ? -11.210 7.905 -10.498 1.00 91.69 86 VAL A O 1
ATOM 645 N N . GLN A 1 87 ? -11.309 6.348 -8.893 1.00 91.88 87 GLN A N 1
ATOM 646 C CA . GLN A 1 87 ? -12.198 7.111 -8.023 1.00 91.88 87 GLN A CA 1
ATOM 647 C C . GLN A 1 87 ? -11.440 7.641 -6.801 1.00 91.88 87 GLN A C 1
ATOM 649 O O . GLN A 1 87 ? -11.033 6.877 -5.929 1.00 91.88 87 GLN A O 1
ATOM 654 N N . GLN A 1 88 ? -11.314 8.965 -6.690 1.00 91.75 88 GLN A N 1
ATOM 655 C CA . GLN A 1 88 ? -10.740 9.601 -5.503 1.00 91.75 88 GLN A CA 1
ATOM 656 C C . GLN A 1 88 ? -11.752 9.579 -4.350 1.00 91.75 88 GLN A C 1
ATOM 658 O O . GLN A 1 88 ? -12.840 10.150 -4.454 1.00 91.75 88 GLN A O 1
ATOM 663 N N . LYS A 1 89 ? -11.403 8.918 -3.241 1.00 91.38 89 LYS A N 1
ATOM 664 C CA . LYS A 1 89 ? -12.192 8.924 -2.002 1.00 91.38 89 LYS A CA 1
ATOM 665 C C . LYS A 1 89 ? -11.328 9.344 -0.816 1.00 91.38 89 LYS A C 1
ATOM 667 O O . LYS A 1 89 ? -10.212 8.844 -0.691 1.00 91.38 89 LYS A O 1
ATOM 672 N N . PRO A 1 90 ? -11.833 10.219 0.071 1.00 91.56 90 PRO A N 1
ATOM 673 C CA . PRO A 1 90 ? -11.144 10.516 1.317 1.00 91.56 90 PRO A CA 1
ATOM 674 C C . PRO A 1 90 ? -11.215 9.310 2.264 1.00 91.56 90 PRO A C 1
ATOM 676 O O . PRO A 1 90 ? -12.270 8.688 2.411 1.00 91.56 90 PRO A O 1
ATOM 679 N N . PHE A 1 91 ? -10.104 9.016 2.939 1.00 90.75 91 PHE A N 1
ATOM 680 C CA . PHE A 1 91 ? -10.022 8.003 3.991 1.00 90.75 91 PHE A CA 1
ATOM 681 C C . PHE A 1 91 ? -9.794 8.662 5.352 1.00 90.75 91 PHE A C 1
ATOM 683 O O . PHE A 1 91 ? -9.043 9.627 5.472 1.00 90.75 91 PHE A O 1
ATOM 690 N N . TYR A 1 92 ? -10.426 8.112 6.389 1.00 94.12 92 TYR A N 1
ATOM 691 C CA . TYR A 1 92 ? -10.269 8.562 7.773 1.00 94.12 92 TYR A CA 1
ATOM 692 C C . TYR A 1 92 ? -9.326 7.623 8.527 1.00 94.12 92 TYR A C 1
ATOM 694 O O . TYR A 1 92 ? -9.765 6.790 9.319 1.00 94.12 92 TYR A O 1
ATOM 702 N N . ALA A 1 93 ? -8.031 7.730 8.250 1.00 94.62 93 ALA A N 1
ATOM 703 C CA . ALA A 1 93 ? -6.996 6.991 8.967 1.00 94.62 93 ALA A CA 1
ATOM 704 C C . ALA A 1 93 ? -6.363 7.859 10.067 1.00 94.62 93 ALA A C 1
ATOM 706 O O . ALA A 1 93 ? -6.319 9.086 9.960 1.00 94.62 93 ALA A O 1
ATOM 707 N N . ARG A 1 94 ? -5.861 7.222 11.134 1.00 96.62 94 ARG A N 1
ATOM 708 C CA . ARG A 1 94 ? -5.043 7.904 12.150 1.00 96.62 94 ARG A CA 1
ATOM 709 C C . ARG A 1 94 ? -3.721 8.351 11.512 1.00 96.62 94 ARG A C 1
ATOM 711 O O . ARG A 1 94 ? -3.161 7.616 10.701 1.00 96.62 94 ARG A O 1
ATOM 718 N N . THR A 1 95 ? -3.198 9.514 11.909 1.00 97.25 95 THR A N 1
ATOM 719 C CA . THR A 1 95 ? -1.931 10.062 11.381 1.00 97.25 95 THR A CA 1
ATOM 720 C C . THR A 1 95 ? -0.771 9.075 11.509 1.00 97.25 95 THR A C 1
ATOM 722 O O . THR A 1 95 ? 0.014 8.926 10.581 1.00 97.25 95 THR A O 1
ATOM 725 N N . GLU A 1 96 ? -0.685 8.363 12.635 1.00 97.06 96 GLU A N 1
ATOM 726 C CA . GLU A 1 96 ? 0.343 7.341 12.865 1.00 97.06 96 GLU A CA 1
ATOM 727 C C . GLU A 1 96 ? 0.296 6.217 11.819 1.00 97.06 96 GLU A C 1
ATOM 729 O O . GLU A 1 96 ? 1.328 5.859 11.262 1.00 97.06 96 GLU A O 1
ATOM 734 N N . THR A 1 97 ? -0.904 5.740 11.474 1.00 96.94 97 THR A N 1
ATOM 735 C CA . THR A 1 97 ? -1.107 4.681 10.480 1.00 96.94 97 THR A CA 1
ATOM 736 C C . THR A 1 97 ? -0.742 5.155 9.075 1.00 96.94 97 THR A C 1
ATOM 738 O O . THR A 1 97 ? -0.127 4.407 8.320 1.00 96.94 97 THR A O 1
ATOM 741 N N . VAL A 1 98 ? -1.084 6.400 8.724 1.00 96.81 98 VAL A N 1
ATOM 742 C CA . VAL A 1 98 ? -0.697 6.992 7.431 1.00 96.81 98 VAL A CA 1
ATOM 743 C C . VAL A 1 98 ? 0.822 7.097 7.327 1.00 96.81 98 VAL A C 1
ATOM 745 O O . VAL A 1 98 ? 1.396 6.648 6.340 1.00 96.81 98 VAL A O 1
ATOM 748 N N . ASN A 1 99 ? 1.481 7.616 8.363 1.00 98.12 99 ASN A N 1
ATOM 749 C CA . ASN A 1 99 ? 2.934 7.771 8.376 1.00 98.12 99 ASN A CA 1
ATOM 750 C C . ASN A 1 99 ? 3.662 6.425 8.284 1.00 98.12 99 ASN A C 1
ATOM 752 O O . ASN A 1 99 ? 4.660 6.311 7.573 1.00 98.12 99 ASN A O 1
ATOM 756 N N . GLU A 1 100 ? 3.176 5.403 8.994 1.00 98.25 100 GLU A N 1
ATOM 757 C CA . GLU A 1 100 ? 3.743 4.058 8.913 1.00 98.25 100 GLU A CA 1
ATOM 758 C C . GLU A 1 100 ? 3.588 3.477 7.505 1.00 98.25 100 GLU A C 1
ATOM 760 O O . GLU A 1 100 ? 4.557 2.961 6.948 1.00 98.25 100 GLU A O 1
ATOM 765 N N . PHE A 1 101 ? 2.411 3.626 6.892 1.00 97.56 101 PHE A N 1
ATOM 766 C CA . PHE A 1 101 ? 2.173 3.175 5.525 1.00 97.56 101 PHE A CA 1
ATOM 767 C C . PHE A 1 101 ? 3.059 3.905 4.502 1.00 97.56 101 PHE A C 1
ATOM 769 O O . PHE A 1 101 ? 3.710 3.252 3.689 1.00 97.56 101 PHE A O 1
ATOM 776 N N . GLU A 1 102 ? 3.175 5.235 4.578 1.00 97.44 102 GLU A N 1
ATOM 777 C CA . GLU A 1 102 ? 4.093 6.005 3.725 1.00 97.44 102 GLU A CA 1
ATOM 778 C C . GLU A 1 102 ? 5.551 5.572 3.899 1.00 97.44 102 GLU A C 1
ATOM 780 O O . GLU A 1 102 ? 6.316 5.533 2.932 1.00 97.44 102 GLU A O 1
ATOM 785 N N . ASN A 1 103 ? 5.954 5.235 5.126 1.00 98.31 103 ASN A N 1
ATOM 786 C CA . ASN A 1 103 ? 7.285 4.708 5.370 1.00 98.31 103 ASN A CA 1
ATOM 787 C C . ASN A 1 103 ? 7.472 3.346 4.685 1.00 98.31 103 ASN A C 1
ATOM 789 O O . ASN A 1 103 ? 8.463 3.177 3.984 1.00 98.31 103 ASN A O 1
ATOM 793 N N . GLN A 1 104 ? 6.510 2.421 4.801 1.00 98.38 104 GLN A N 1
ATOM 794 C CA . GLN A 1 104 ? 6.560 1.126 4.102 1.00 98.38 104 GLN A CA 1
ATOM 795 C C . GLN A 1 104 ? 6.623 1.284 2.579 1.00 98.38 104 GLN A C 1
ATOM 797 O O . GLN A 1 104 ? 7.348 0.537 1.916 1.00 98.38 104 GLN A O 1
ATOM 802 N N . ILE A 1 105 ? 5.930 2.284 2.019 1.00 97.44 105 ILE A N 1
ATOM 803 C CA . ILE A 1 105 ? 6.062 2.625 0.599 1.00 97.44 105 ILE A CA 1
ATOM 804 C C . ILE A 1 105 ? 7.526 2.935 0.275 1.00 97.44 105 ILE A C 1
ATOM 806 O O . ILE A 1 105 ? 8.118 2.283 -0.581 1.00 97.44 105 ILE A O 1
ATOM 810 N N . ARG A 1 106 ? 8.137 3.876 1.001 1.00 97.44 106 ARG A N 1
ATOM 811 C CA . ARG A 1 106 ? 9.504 4.350 0.730 1.00 97.44 106 ARG A CA 1
ATOM 812 C C . ARG A 1 106 ? 10.584 3.304 1.010 1.00 97.44 106 ARG A C 1
ATOM 814 O O . ARG A 1 106 ? 11.589 3.274 0.309 1.00 97.44 106 ARG A O 1
ATOM 821 N N . THR A 1 107 ? 10.424 2.487 2.050 1.00 98.00 107 THR A N 1
ATOM 822 C CA . THR A 1 107 ? 11.484 1.580 2.524 1.00 98.00 107 THR A CA 1
ATOM 823 C C . THR A 1 107 ? 11.367 0.160 2.001 1.00 98.00 107 THR A C 1
ATOM 825 O O . THR A 1 107 ? 12.317 -0.608 2.136 1.00 98.00 107 THR A O 1
ATOM 828 N N . THR A 1 108 ? 10.212 -0.223 1.460 1.00 97.94 108 THR A N 1
ATOM 829 C CA . THR A 1 108 ? 9.957 -1.609 1.058 1.00 97.94 108 THR A CA 1
ATOM 830 C C . THR A 1 108 ? 9.321 -1.682 -0.317 1.00 97.94 108 THR A C 1
ATOM 832 O O . THR A 1 108 ? 9.929 -2.258 -1.209 1.00 97.94 108 THR A O 1
ATOM 835 N N . ILE A 1 109 ? 8.158 -1.059 -0.528 1.00 97.19 109 ILE A N 1
ATOM 836 C CA . ILE A 1 109 ? 7.415 -1.216 -1.789 1.00 97.19 109 ILE A CA 1
ATOM 837 C C . ILE A 1 109 ? 8.203 -0.632 -2.966 1.00 97.19 109 ILE A C 1
ATOM 839 O O . ILE A 1 109 ? 8.474 -1.355 -3.919 1.00 97.19 109 ILE A O 1
ATOM 843 N N . VAL A 1 110 ? 8.619 0.635 -2.883 1.00 96.56 110 VAL A N 1
ATOM 844 C CA . VAL A 1 110 ? 9.372 1.309 -3.955 1.00 96.56 110 VAL A CA 1
ATOM 845 C C . VAL A 1 110 ? 10.693 0.586 -4.255 1.00 96.56 110 VAL A C 1
ATOM 847 O O . VAL A 1 110 ? 10.922 0.263 -5.416 1.00 96.56 110 VAL A O 1
ATOM 850 N N . PRO A 1 111 ? 11.540 0.229 -3.264 1.00 97.44 111 PRO A N 1
ATOM 851 C CA . PRO A 1 111 ? 12.727 -0.582 -3.533 1.00 97.44 111 PRO A CA 1
ATOM 852 C C . PRO A 1 111 ? 12.429 -1.920 -4.221 1.00 97.44 111 PRO A C 1
ATOM 854 O O . PRO A 1 111 ? 13.137 -2.286 -5.153 1.00 97.44 111 PRO A O 1
ATOM 857 N N . THR A 1 112 ? 11.378 -2.638 -3.811 1.00 97.19 112 THR A N 1
ATOM 858 C CA . THR A 1 112 ? 10.987 -3.905 -4.451 1.00 97.19 112 THR A CA 1
ATOM 859 C C . THR A 1 112 ? 10.518 -3.710 -5.896 1.00 97.19 112 THR A C 1
ATOM 861 O O . THR A 1 112 ? 10.824 -4.541 -6.747 1.00 97.19 112 THR A O 1
ATOM 864 N N . LEU A 1 113 ? 9.806 -2.621 -6.198 1.00 95.75 113 LEU A N 1
ATOM 865 C CA . LEU A 1 113 ? 9.419 -2.278 -7.571 1.00 95.75 113 LEU A CA 1
ATOM 866 C C . LEU A 1 113 ? 10.642 -1.908 -8.420 1.00 95.75 113 LEU A C 1
ATOM 868 O O . LEU A 1 113 ? 10.783 -2.405 -9.536 1.00 95.75 113 LEU A O 1
ATOM 872 N N . ALA A 1 114 ? 11.578 -1.145 -7.853 1.00 94.69 114 ALA A N 1
ATOM 873 C CA . ALA A 1 114 ? 12.818 -0.774 -8.523 1.00 94.69 114 ALA A CA 1
ATOM 874 C C . ALA A 1 114 ? 13.715 -1.988 -8.830 1.00 94.69 114 ALA A C 1
ATOM 876 O O . ALA A 1 114 ? 14.343 -2.036 -9.886 1.00 94.69 114 ALA A O 1
ATOM 877 N N . GLU A 1 115 ? 13.755 -2.997 -7.952 1.00 96.06 115 GLU A N 1
ATOM 878 C CA . GLU A 1 115 ? 14.422 -4.284 -8.220 1.00 96.06 115 GLU A CA 1
ATOM 879 C C . GLU A 1 115 ? 13.804 -5.035 -9.413 1.00 96.06 115 GLU A C 1
ATOM 881 O O . GLU A 1 115 ? 14.496 -5.809 -10.074 1.00 96.06 115 GLU A O 1
ATOM 886 N N . ALA A 1 116 ? 12.525 -4.789 -9.703 1.00 93.62 116 ALA A N 1
ATOM 887 C CA . ALA A 1 116 ? 11.811 -5.296 -10.872 1.00 93.62 116 ALA A CA 1
ATOM 888 C C . ALA A 1 116 ? 11.850 -4.329 -12.074 1.00 93.62 116 ALA A C 1
ATOM 890 O O . ALA A 1 116 ? 11.073 -4.497 -13.012 1.00 93.62 116 ALA A O 1
ATOM 891 N N . GLU A 1 117 ? 12.746 -3.336 -12.042 1.00 92.25 117 GLU A N 1
ATOM 892 C CA . GLU A 1 117 ? 12.945 -2.308 -13.073 1.00 92.25 117 GLU A CA 1
ATOM 893 C C . GLU A 1 117 ? 11.757 -1.341 -13.256 1.00 92.25 117 GLU A C 1
ATOM 895 O O . GLU A 1 117 ? 11.750 -0.552 -14.194 1.00 92.25 117 GLU A O 1
ATOM 900 N N . ILE A 1 118 ? 10.790 -1.328 -12.333 1.00 92.75 118 ILE A N 1
ATOM 901 C CA . ILE A 1 118 ? 9.675 -0.370 -12.317 1.00 92.75 118 ILE A CA 1
ATOM 902 C C . ILE A 1 118 ? 10.111 0.849 -11.495 1.00 92.75 118 ILE A C 1
ATOM 904 O O . ILE A 1 118 ? 10.297 0.744 -10.283 1.00 92.75 118 ILE A O 1
ATOM 908 N N . LEU A 1 119 ? 10.323 1.986 -12.163 1.00 87.50 119 LEU A N 1
ATOM 909 C CA . LEU A 1 119 ? 10.859 3.224 -11.564 1.00 87.50 119 LEU A CA 1
ATOM 910 C C . LEU A 1 119 ? 9.882 4.407 -11.618 1.00 87.50 119 LEU A C 1
ATOM 912 O O . LEU A 1 119 ? 10.181 5.487 -11.110 1.00 87.50 119 LEU A O 1
ATOM 916 N N . ASP A 1 120 ? 8.769 4.229 -12.317 1.00 87.19 120 ASP A N 1
ATOM 917 C CA . ASP A 1 120 ? 7.706 5.199 -12.526 1.00 87.19 120 ASP A CA 1
ATOM 918 C C . ASP A 1 120 ? 6.444 4.791 -11.758 1.00 87.19 120 ASP A C 1
ATOM 920 O O . ASP A 1 120 ? 5.329 4.868 -12.269 1.00 87.19 120 ASP A O 1
ATOM 924 N N . GLU A 1 121 ? 6.614 4.348 -10.509 1.00 87.38 121 GLU A N 1
ATOM 925 C CA . GLU A 1 121 ? 5.496 3.897 -9.700 1.00 87.38 121 GLU A CA 1
ATOM 926 C C . GLU A 1 121 ? 4.535 5.040 -9.369 1.00 87.38 121 GLU A C 1
ATOM 928 O O . GLU A 1 121 ? 4.898 6.086 -8.822 1.00 87.38 121 GLU A O 1
ATOM 933 N N . GLU A 1 122 ? 3.257 4.824 -9.659 1.00 91.81 122 GLU A N 1
ATOM 934 C CA . GLU A 1 122 ? 2.233 5.805 -9.362 1.00 91.81 122 GLU A CA 1
ATOM 935 C C . GLU A 1 122 ? 1.510 5.448 -8.065 1.00 91.81 122 GLU A C 1
ATOM 937 O O . GLU A 1 122 ? 1.031 4.329 -7.861 1.00 91.81 122 GLU A O 1
ATOM 942 N N . THR A 1 123 ? 1.328 6.440 -7.188 1.00 92.06 123 THR A N 1
ATOM 943 C CA . THR A 1 123 ? 0.631 6.267 -5.899 1.00 92.06 123 THR A CA 1
ATOM 944 C C . THR A 1 123 ? -0.747 5.610 -6.066 1.00 92.06 123 THR A C 1
ATOM 946 O O . THR A 1 123 ? -1.204 4.872 -5.192 1.00 92.06 123 THR A O 1
ATOM 949 N N . ARG A 1 124 ? -1.415 5.839 -7.208 1.00 93.69 124 ARG A N 1
ATOM 950 C CA . ARG A 1 124 ? -2.710 5.223 -7.535 1.00 93.69 124 ARG A CA 1
ATOM 951 C C . ARG A 1 124 ? -2.638 3.699 -7.647 1.00 93.69 124 ARG A C 1
ATOM 953 O O . ARG A 1 124 ? -3.552 3.035 -7.171 1.00 93.69 124 ARG A O 1
ATOM 960 N N . GLU A 1 125 ? -1.566 3.152 -8.212 1.00 95.25 125 GLU A N 1
ATOM 961 C CA . GLU A 1 125 ? -1.381 1.707 -8.389 1.00 95.25 125 GLU A CA 1
ATOM 962 C C . GLU A 1 125 ? -1.132 1.019 -7.053 1.00 95.25 125 GLU A C 1
ATOM 964 O O . GLU A 1 125 ? -1.721 -0.021 -6.761 1.00 95.25 125 GLU A O 1
ATOM 969 N N . ILE A 1 126 ? -0.331 1.656 -6.197 1.00 95.88 126 ILE A N 1
ATOM 970 C CA . ILE A 1 126 ? -0.087 1.183 -4.835 1.00 95.88 126 ILE A CA 1
ATOM 971 C C . ILE A 1 126 ? -1.398 1.190 -4.037 1.00 95.88 126 ILE A C 1
ATOM 973 O O . ILE A 1 126 ? -1.733 0.201 -3.385 1.00 95.88 126 ILE A O 1
ATOM 977 N N . HIS A 1 127 ? -2.176 2.275 -4.105 1.00 95.69 127 HIS A N 1
ATOM 978 C CA . HIS A 1 127 ? -3.474 2.353 -3.431 1.00 95.69 127 HIS A CA 1
ATOM 979 C C . HIS A 1 127 ? -4.467 1.299 -3.939 1.00 95.69 127 HIS A C 1
ATOM 981 O O . HIS A 1 127 ? -5.147 0.667 -3.128 1.00 95.69 127 HIS A O 1
ATOM 987 N N . ASP A 1 128 ? -4.540 1.079 -5.253 1.00 96.19 128 ASP A N 1
ATOM 988 C CA . ASP A 1 128 ? -5.380 0.032 -5.837 1.00 96.19 128 ASP A CA 1
ATOM 989 C C . ASP A 1 128 ? -4.959 -1.367 -5.358 1.00 96.19 128 ASP A C 1
ATOM 991 O O . ASP A 1 128 ? -5.801 -2.145 -4.904 1.00 96.19 128 ASP A O 1
ATOM 995 N N . ALA A 1 129 ? -3.657 -1.670 -5.361 1.00 97.00 129 ALA A N 1
ATOM 996 C CA . ALA A 1 129 ? -3.132 -2.943 -4.874 1.00 97.00 129 ALA A CA 1
ATOM 997 C C . ALA A 1 129 ? -3.476 -3.185 -3.394 1.00 97.00 129 ALA A C 1
ATOM 999 O O . ALA A 1 129 ? -3.878 -4.290 -3.025 1.00 97.00 129 ALA A O 1
ATOM 1000 N N . VAL A 1 130 ? -3.395 -2.152 -2.549 1.00 96.69 130 VAL A N 1
ATOM 1001 C CA . VAL A 1 130 ? -3.795 -2.240 -1.135 1.00 96.69 130 VAL A CA 1
ATOM 1002 C C . VAL A 1 130 ? -5.289 -2.529 -0.992 1.00 96.69 130 VAL A C 1
ATOM 1004 O O . VAL A 1 130 ? -5.677 -3.369 -0.177 1.00 96.69 130 VAL A O 1
ATOM 1007 N N . LEU A 1 131 ? -6.143 -1.879 -1.786 1.00 96.12 131 LEU A N 1
ATOM 1008 C CA . LEU A 1 131 ? -7.584 -2.136 -1.762 1.00 96.12 131 LEU A CA 1
ATOM 1009 C C . LEU A 1 131 ? -7.924 -3.539 -2.275 1.00 96.12 131 LEU A C 1
ATOM 1011 O O . LEU A 1 131 ? -8.789 -4.200 -1.698 1.00 96.12 131 LEU A O 1
ATOM 1015 N N . ARG A 1 132 ? -7.226 -4.032 -3.304 1.00 97.31 132 ARG A N 1
ATOM 1016 C CA . ARG A 1 132 ? -7.342 -5.426 -3.753 1.00 97.31 132 ARG A CA 1
ATOM 1017 C C . ARG A 1 132 ? -6.945 -6.403 -2.650 1.00 97.31 132 ARG A C 1
ATOM 1019 O O . ARG A 1 132 ? -7.742 -7.281 -2.334 1.00 97.31 132 ARG A O 1
ATOM 1026 N N . LEU A 1 133 ? -5.811 -6.188 -1.982 1.00 97.94 133 LEU A N 1
ATOM 1027 C CA . LEU A 1 133 ? -5.374 -7.021 -0.857 1.00 97.94 133 LEU A CA 1
ATOM 1028 C C . LEU A 1 133 ? -6.392 -7.027 0.298 1.00 97.94 133 LEU A C 1
ATOM 1030 O O . LEU A 1 133 ? -6.649 -8.072 0.902 1.00 97.94 133 LEU A O 1
ATOM 1034 N N . ALA A 1 134 ? -6.999 -5.876 0.598 1.00 97.19 134 ALA A N 1
ATOM 1035 C CA . ALA A 1 134 ? -8.048 -5.767 1.609 1.00 97.19 134 ALA A CA 1
ATOM 1036 C C . ALA A 1 134 ? -9.327 -6.526 1.210 1.00 97.19 134 ALA A C 1
ATOM 1038 O O . ALA A 1 134 ? -9.959 -7.145 2.064 1.00 97.19 134 ALA A O 1
ATOM 1039 N N . ASN A 1 135 ? -9.687 -6.522 -0.077 1.00 98.12 135 ASN A N 1
ATOM 1040 C CA . ASN A 1 135 ? -10.815 -7.293 -0.608 1.00 98.12 135 ASN A CA 1
ATOM 1041 C C . ASN A 1 135 ? -10.540 -8.802 -0.649 1.00 98.12 135 ASN A C 1
ATOM 1043 O O . ASN A 1 135 ? -11.478 -9.589 -0.548 1.00 98.12 135 ASN A O 1
ATOM 1047 N N . GLU A 1 136 ? -9.278 -9.207 -0.793 1.00 98.38 136 GLU A N 1
ATOM 1048 C CA . GLU A 1 136 ? -8.853 -10.608 -0.696 1.00 98.38 136 GLU A CA 1
ATOM 1049 C C . GLU A 1 136 ? -8.874 -11.123 0.749 1.00 98.38 136 GLU A C 1
ATOM 1051 O O . GLU A 1 136 ? -9.072 -12.316 0.967 1.00 98.38 136 GLU A O 1
ATOM 1056 N N . ASN A 1 137 ? -8.698 -10.233 1.734 1.00 98.12 137 ASN A N 1
ATOM 1057 C CA . ASN A 1 137 ? -8.618 -10.579 3.157 1.00 98.12 137 ASN A CA 1
ATOM 1058 C C . ASN A 1 137 ? -9.595 -9.756 4.026 1.00 98.12 137 ASN A C 1
ATOM 1060 O O . ASN A 1 137 ? -9.169 -9.112 4.995 1.00 98.12 137 ASN A O 1
ATOM 1064 N N . PRO A 1 138 ? -10.908 -9.755 3.729 1.00 98.25 138 PRO A N 1
ATOM 1065 C CA . PRO A 1 138 ? -11.864 -8.894 4.422 1.00 98.25 138 PRO A CA 1
ATOM 1066 C C . PRO A 1 138 ? -12.035 -9.280 5.897 1.00 98.25 138 PRO A C 1
ATOM 1068 O O . PRO A 1 138 ? -12.244 -8.411 6.748 1.00 98.25 138 PRO A O 1
ATOM 1071 N N . GLU A 1 139 ? -11.892 -10.563 6.240 1.00 98.38 139 GLU A N 1
ATOM 1072 C CA . GLU A 1 139 ? -11.947 -11.035 7.624 1.00 98.38 139 GLU A CA 1
ATOM 1073 C C . GLU A 1 139 ? -10.814 -10.437 8.456 1.00 98.38 139 GLU A C 1
ATOM 1075 O O . GLU A 1 139 ? -11.050 -10.015 9.589 1.00 98.38 139 GLU A O 1
ATOM 1080 N N . ARG A 1 140 ? -9.607 -10.311 7.886 1.00 98.12 140 ARG A N 1
ATOM 1081 C CA . ARG A 1 140 ? -8.469 -9.725 8.604 1.00 98.12 140 ARG A CA 1
ATOM 1082 C C . ARG A 1 140 ? -8.714 -8.254 8.935 1.00 98.12 140 ARG A C 1
ATOM 1084 O O . ARG A 1 140 ? -8.357 -7.801 10.020 1.00 98.12 140 ARG A O 1
ATOM 1091 N N . ILE A 1 141 ? -9.376 -7.515 8.044 1.00 97.81 141 ILE A N 1
ATOM 1092 C CA . ILE A 1 141 ? -9.794 -6.133 8.317 1.00 97.81 141 ILE A CA 1
ATOM 1093 C C . ILE A 1 141 ? -10.800 -6.089 9.475 1.00 97.81 141 ILE A C 1
ATOM 1095 O O . ILE A 1 141 ? -10.660 -5.272 10.387 1.00 97.81 141 ILE A O 1
ATOM 1099 N N . ALA A 1 142 ? -11.792 -6.984 9.480 1.00 98.31 142 ALA A N 1
ATOM 1100 C CA . ALA A 1 142 ? -12.763 -7.064 10.570 1.00 98.31 142 ALA A CA 1
ATOM 1101 C C . ALA A 1 142 ? -12.097 -7.400 11.917 1.00 98.31 142 ALA A C 1
ATOM 1103 O O . ALA A 1 142 ? -12.434 -6.799 12.940 1.00 98.31 142 ALA A O 1
ATOM 1104 N N . GLU A 1 143 ? -11.127 -8.316 11.924 1.00 98.31 143 GLU A N 1
ATOM 1105 C CA . GLU A 1 143 ? -10.342 -8.663 13.111 1.00 98.31 143 GLU A CA 1
ATOM 1106 C C . GLU A 1 143 ? -9.587 -7.463 13.678 1.00 98.31 143 GLU A C 1
ATOM 1108 O O . GLU A 1 143 ? -9.697 -7.210 14.877 1.00 98.31 143 GLU A O 1
ATOM 1113 N N . LEU A 1 144 ? -8.893 -6.688 12.837 1.00 97.31 144 LEU A N 1
ATOM 1114 C CA . LEU A 1 144 ? -8.171 -5.485 13.265 1.00 97.31 144 LEU A CA 1
ATOM 1115 C C . LEU A 1 144 ? -9.111 -4.481 13.949 1.00 97.31 144 LEU A C 1
ATOM 1117 O O . LEU A 1 144 ? -8.808 -3.965 15.023 1.00 97.31 144 LEU A O 1
ATOM 1121 N N . VAL A 1 145 ? -10.310 -4.261 13.399 1.00 97.38 145 VAL A N 1
ATOM 1122 C CA . VAL A 1 145 ? -11.311 -3.378 14.025 1.00 97.38 145 VAL A CA 1
ATOM 1123 C C . VAL A 1 145 ? -11.777 -3.921 15.382 1.00 97.38 145 VAL A C 1
ATOM 1125 O O . VAL A 1 145 ? -11.967 -3.157 16.333 1.00 97.38 145 VAL A O 1
ATOM 1128 N N . LEU A 1 146 ? -11.975 -5.236 15.503 1.00 98.06 146 LEU A N 1
ATOM 1129 C CA . LEU A 1 146 ? -12.357 -5.872 16.768 1.00 98.06 146 LEU A CA 1
ATOM 1130 C C . LEU A 1 146 ? -11.219 -5.859 17.800 1.00 98.06 146 LEU A C 1
ATOM 1132 O O . LEU A 1 146 ? -11.486 -5.754 18.997 1.00 98.06 146 LEU A O 1
ATOM 1136 N N . GLU A 1 147 ? -9.966 -5.991 17.369 1.00 96.88 147 GLU A N 1
ATOM 1137 C CA . GLU A 1 147 ? -8.769 -5.837 18.203 1.00 96.88 147 GLU A CA 1
ATOM 1138 C C . GLU A 1 147 ? -8.705 -4.424 18.791 1.00 96.88 147 GLU A C 1
ATOM 1140 O O . GLU A 1 147 ? -8.653 -4.285 20.013 1.00 96.88 147 GLU A O 1
ATOM 1145 N N . GLU A 1 148 ? -8.834 -3.392 17.958 1.00 95.44 148 GLU A N 1
ATOM 1146 C CA . GLU A 1 148 ? -8.831 -1.986 18.385 1.00 95.44 148 GLU A CA 1
ATOM 1147 C C . GLU A 1 148 ? -9.955 -1.681 19.380 1.00 95.44 148 GLU A C 1
ATOM 1149 O O . GLU A 1 148 ? -9.729 -1.065 20.421 1.00 95.44 148 GLU A O 1
ATOM 1154 N N . ARG A 1 149 ? -11.177 -2.169 19.126 1.00 95.94 149 ARG A N 1
ATOM 1155 C CA . ARG A 1 149 ? -12.300 -1.973 20.058 1.00 95.94 149 ARG A CA 1
ATOM 1156 C C . ARG A 1 149 ? -12.089 -2.661 21.401 1.00 95.94 149 ARG A C 1
ATOM 1158 O O . ARG A 1 149 ? -12.525 -2.129 22.420 1.00 95.94 149 ARG A O 1
ATOM 1165 N N . ARG A 1 150 ? -11.444 -3.832 21.415 1.00 96.62 150 ARG A N 1
ATOM 1166 C CA . ARG A 1 150 ? -11.068 -4.500 22.668 1.00 96.62 150 ARG A CA 1
ATOM 1167 C C . ARG A 1 150 ? -10.033 -3.669 23.415 1.00 96.62 150 ARG A C 1
ATOM 1169 O O . ARG A 1 150 ? -10.248 -3.373 24.580 1.00 96.62 150 ARG A O 1
ATOM 1176 N N . GLN A 1 151 ? -8.974 -3.227 22.741 1.00 93.31 151 GLN A N 1
ATOM 1177 C CA . GLN A 1 151 ? -7.933 -2.404 23.360 1.00 93.31 151 GLN A CA 1
ATOM 1178 C C . GLN A 1 151 ? -8.496 -1.098 23.937 1.00 93.31 151 GLN A C 1
ATOM 1180 O O . GLN A 1 151 ? -8.225 -0.789 25.092 1.00 93.31 151 GLN A O 1
ATOM 1185 N N . ALA A 1 152 ? -9.348 -0.392 23.190 1.00 91.38 152 ALA A N 1
ATOM 1186 C CA . ALA A 1 152 ? -9.985 0.841 23.650 1.00 91.38 152 ALA A CA 1
ATOM 1187 C C . ALA A 1 152 ? -10.935 0.631 24.844 1.00 91.38 152 ALA A C 1
ATOM 1189 O O . ALA A 1 152 ? -11.049 1.507 25.690 1.00 91.38 152 ALA A O 1
ATOM 1190 N N . GLY A 1 153 ? -11.617 -0.518 24.933 1.00 82.88 153 GLY A N 1
ATOM 1191 C CA . GLY A 1 153 ? -12.465 -0.863 26.084 1.00 82.88 153 GLY A CA 1
ATOM 1192 C C . GLY A 1 153 ? -11.693 -1.366 27.311 1.00 82.88 153 GLY A C 1
ATOM 1193 O O . GLY A 1 153 ? -12.281 -1.536 28.377 1.00 82.88 153 GLY A O 1
ATOM 1194 N N . ASN A 1 154 ? -10.398 -1.640 27.153 1.00 75.88 154 ASN A N 1
ATOM 1195 C CA . ASN A 1 154 ? -9.484 -2.065 28.208 1.00 75.88 154 ASN A CA 1
ATOM 1196 C C . ASN A 1 154 ? -8.656 -0.902 28.793 1.00 75.88 154 ASN A C 1
ATOM 1198 O O . ASN A 1 154 ? -7.874 -1.148 29.716 1.00 75.88 154 ASN A O 1
ATOM 1202 N N . GLN A 1 155 ? -8.812 0.316 28.263 1.00 56.44 155 GLN A N 1
ATOM 1203 C CA . GLN A 1 155 ? -8.231 1.567 28.769 1.00 56.44 155 GLN A CA 1
ATOM 1204 C C . GLN A 1 155 ? -9.232 2.322 29.647 1.00 56.44 155 GLN A C 1
ATOM 1206 O O . GLN A 1 155 ? -8.769 2.955 30.621 1.00 56.44 155 GLN A O 1
#

Foldseek 3Di:
DDDPPPPPDDDDDDDDDDDDDDDDDDDDDDDDDDDDDDDDDDDDDDDDDDDDDDDDDDDDDDDPPPPVPPPDQPQRVADPDDPVVDDDDDDDDDPVVVVVVVVCCVPPVQVVCVVSVHNRDDPRNVVVVVVVVCVVCVVVVVVVVVVVVVVVVVD

pLDDT: mean 73.37, std 22.6, range [37.06, 98.38]

Radius of gyration: 32.77 Å; chains: 1; bounding box: 60×62×89 Å

Organism: NCBI:txid1095776

InterPro domains:
  IPR058276 Protein of unknown function DUF7970 [PF25925] (84-149)

Sequence (155 aa):
MSNPFDDLKSDDEEPAESEEETQSEPESK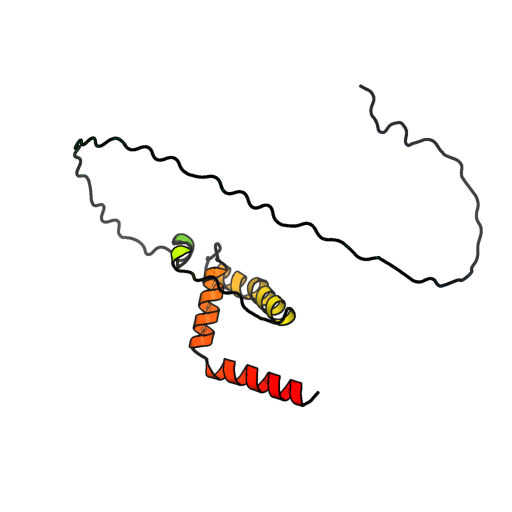PVSEQPVDEPSTAESTTGSTDGGSSTDQTGDREESENESETPLTPAEIGPAFEYSEVQQKPFYARTETVNEFENQIRTTIVPTLAEAEILDEETREIHDAVLRLANENPERIAELVLEERRQAGNQ